Protein AF-A0A9P8XT36-F1 (afdb_monomer)

Organism: NCBI:txid1682393

Mean predicted aligned error: 11.26 Å

pLDDT: mean 73.22, std 13.78, range [36.47, 93.75]

Structure (mmCIF, N/CA/C/O backbone):
data_AF-A0A9P8XT36-F1
#
_entry.id   AF-A0A9P8XT36-F1
#
loop_
_atom_site.group_PDB
_atom_site.id
_atom_site.type_symbol
_atom_site.label_atom_id
_atom_site.label_alt_id
_atom_site.label_comp_id
_atom_site.label_asym_id
_atom_site.label_entity_id
_atom_site.label_seq_id
_atom_site.pdbx_PDB_ins_code
_atom_site.Cartn_x
_atom_site.Cartn_y
_atom_site.Cartn_z
_atom_site.occupancy
_atom_site.B_iso_or_equiv
_atom_site.auth_seq_id
_atom_site.auth_comp_id
_atom_site.auth_asym_id
_atom_site.auth_atom_id
_atom_site.pdbx_PDB_model_num
ATOM 1 N N . MET A 1 1 ? 30.143 16.698 -25.375 1.00 45.66 1 MET A N 1
ATOM 2 C CA . MET A 1 1 ? 30.217 16.221 -23.975 1.00 45.66 1 MET A CA 1
ATOM 3 C C . MET A 1 1 ? 28.853 16.537 -23.364 1.00 45.66 1 MET A C 1
ATOM 5 O O . MET A 1 1 ? 28.573 17.703 -23.164 1.00 45.66 1 MET A O 1
ATOM 9 N N . SER A 1 2 ? 27.868 15.644 -23.342 1.00 36.47 2 SER A N 1
ATOM 10 C CA . SER A 1 2 ? 27.874 14.383 -22.600 1.00 36.47 2 SER A CA 1
ATOM 11 C C . SER A 1 2 ? 27.146 13.279 -23.360 1.00 36.47 2 SER A C 1
ATOM 13 O O . SER A 1 2 ? 25.981 13.407 -23.720 1.00 36.47 2 SER A O 1
ATOM 15 N N . ILE A 1 3 ? 27.864 12.185 -23.577 1.00 47.47 3 ILE A N 1
ATOM 16 C CA . ILE A 1 3 ? 27.341 10.918 -24.075 1.00 47.47 3 ILE A CA 1
ATOM 17 C C . ILE A 1 3 ? 26.858 10.169 -22.828 1.00 47.47 3 ILE A C 1
ATOM 19 O O . ILE A 1 3 ? 27.667 9.612 -22.091 1.00 47.47 3 ILE A O 1
ATOM 23 N N . VAL A 1 4 ? 25.561 10.230 -22.520 1.00 56.91 4 VAL A N 1
ATOM 24 C CA . VAL A 1 4 ? 24.966 9.353 -21.500 1.00 56.91 4 VAL A CA 1
ATOM 25 C C . VAL A 1 4 ? 24.736 8.006 -22.179 1.00 56.91 4 VAL A C 1
ATOM 27 O O . VAL A 1 4 ? 23.841 7.865 -23.007 1.00 56.91 4 VAL A O 1
ATOM 30 N N . GLY A 1 5 ? 25.623 7.048 -21.906 1.00 53.62 5 GLY A N 1
ATOM 31 C CA . GLY A 1 5 ? 25.565 5.694 -22.459 1.00 53.62 5 GLY A CA 1
ATOM 32 C C . GLY A 1 5 ? 24.364 4.868 -21.956 1.00 53.62 5 GLY A C 1
ATOM 33 O O . GLY A 1 5 ? 23.693 5.257 -20.999 1.00 53.62 5 GLY A O 1
ATOM 34 N N . PRO A 1 6 ? 24.104 3.693 -22.559 1.00 57.69 6 PRO A N 1
ATOM 35 C CA . PRO A 1 6 ? 22.885 2.890 -22.372 1.00 57.69 6 PRO A CA 1
ATOM 36 C C . PRO A 1 6 ? 22.769 2.139 -21.024 1.00 57.69 6 PRO A C 1
ATOM 38 O O . PRO A 1 6 ? 21.979 1.209 -20.908 1.00 57.69 6 PRO A O 1
ATOM 41 N N . TYR A 1 7 ? 23.512 2.532 -19.984 1.00 54.09 7 TYR A N 1
ATOM 42 C CA . TYR A 1 7 ? 23.601 1.796 -18.710 1.00 54.09 7 TYR A CA 1
ATOM 43 C C . TYR A 1 7 ? 22.859 2.454 -17.526 1.00 54.09 7 TYR A C 1
ATOM 45 O O . TYR A 1 7 ? 22.924 1.957 -16.404 1.00 54.09 7 TYR A O 1
ATOM 53 N N . CYS A 1 8 ? 22.132 3.559 -17.737 1.00 51.66 8 CYS A N 1
ATOM 54 C CA . CYS A 1 8 ? 21.510 4.338 -16.650 1.00 51.66 8 CYS A CA 1
ATOM 55 C C . CYS A 1 8 ? 20.055 3.964 -16.287 1.00 51.66 8 CYS A C 1
ATOM 57 O O . CYS A 1 8 ? 19.452 4.648 -15.461 1.00 51.66 8 CYS A O 1
ATOM 59 N N . THR A 1 9 ? 19.459 2.912 -16.856 1.00 55.25 9 THR A N 1
ATOM 60 C CA . THR A 1 9 ? 18.063 2.527 -16.539 1.00 55.25 9 THR A CA 1
ATOM 61 C C . THR A 1 9 ? 17.936 1.574 -15.344 1.00 55.25 9 THR A C 1
ATOM 63 O O . THR A 1 9 ? 16.893 1.561 -14.692 1.00 55.25 9 THR A O 1
ATOM 66 N N . SER A 1 10 ? 18.990 0.830 -14.992 1.00 53.78 10 SER A N 1
ATOM 67 C CA . SER A 1 10 ? 18.937 -0.197 -13.939 1.00 53.78 10 SER A CA 1
ATOM 68 C C . SER A 1 10 ? 18.803 0.369 -12.521 1.00 53.78 10 SER A C 1
ATOM 70 O O . SER A 1 10 ? 18.141 -0.237 -11.682 1.00 53.78 10 SER A O 1
ATOM 72 N N . SER A 1 11 ? 19.398 1.528 -12.216 1.00 58.56 11 SER A N 1
ATOM 73 C CA . SER A 1 11 ? 19.371 2.060 -10.842 1.00 58.56 11 SER A CA 1
ATOM 74 C C . SER A 1 11 ? 17.978 2.533 -10.422 1.00 58.56 11 SER A C 1
ATOM 76 O O . SER A 1 11 ? 17.590 2.355 -9.271 1.00 58.56 11 SER A O 1
ATOM 78 N N . ARG A 1 12 ? 17.191 3.074 -11.361 1.00 61.94 12 ARG A N 1
ATOM 79 C CA . ARG A 1 12 ? 15.848 3.596 -11.070 1.00 61.94 12 ARG A CA 1
ATOM 80 C C . ARG A 1 12 ? 14.823 2.499 -10.809 1.00 61.94 12 ARG A C 1
ATOM 82 O O . ARG A 1 12 ? 13.975 2.680 -9.945 1.00 61.94 12 ARG A O 1
ATOM 89 N N . ILE A 1 13 ? 14.921 1.368 -11.511 1.00 80.81 13 ILE A N 1
ATOM 90 C CA . ILE A 1 13 ? 14.014 0.229 -11.303 1.00 80.81 13 ILE A CA 1
ATOM 91 C C . ILE A 1 13 ? 14.248 -0.388 -9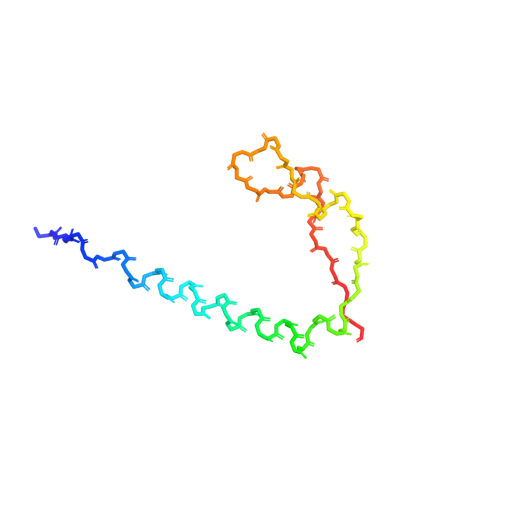.920 1.00 80.81 13 ILE A C 1
ATOM 93 O O . ILE A 1 13 ? 13.291 -0.590 -9.181 1.00 80.81 13 ILE A O 1
ATOM 97 N N . ASN A 1 14 ? 15.512 -0.608 -9.540 1.00 85.00 14 ASN A N 1
ATOM 98 C CA . ASN A 1 14 ? 15.849 -1.145 -8.218 1.00 85.00 14 ASN A CA 1
ATOM 99 C C . ASN A 1 14 ? 15.414 -0.198 -7.086 1.00 85.00 14 ASN A C 1
ATOM 101 O O . ASN A 1 14 ? 14.888 -0.650 -6.073 1.00 85.00 14 ASN A O 1
ATOM 105 N N . LEU A 1 15 ? 15.580 1.117 -7.268 1.00 86.88 15 LEU A N 1
ATOM 106 C CA . LEU A 1 15 ? 15.142 2.110 -6.284 1.00 86.88 15 LEU A CA 1
ATOM 107 C C . LEU A 1 15 ? 13.616 2.117 -6.112 1.00 86.88 15 LEU A C 1
ATOM 109 O O . LEU A 1 15 ? 13.131 2.012 -4.988 1.00 86.88 15 LEU A O 1
ATOM 113 N N . ALA A 1 16 ? 12.867 2.173 -7.216 1.00 86.62 16 ALA A N 1
ATOM 114 C CA . ALA A 1 16 ? 11.405 2.163 -7.181 1.00 86.62 16 ALA A CA 1
ATOM 115 C C . ALA A 1 16 ? 10.852 0.874 -6.549 1.00 86.62 16 ALA A C 1
ATOM 117 O O . ALA A 1 16 ? 9.862 0.910 -5.820 1.00 86.62 16 ALA A O 1
ATOM 118 N N . GLN A 1 17 ? 11.507 -0.266 -6.789 1.00 87.69 17 GLN A N 1
ATOM 119 C CA . GLN A 1 17 ? 11.153 -1.530 -6.146 1.00 87.69 17 GLN A CA 1
ATOM 120 C C . GLN A 1 17 ? 11.373 -1.472 -4.634 1.00 87.69 17 GLN A 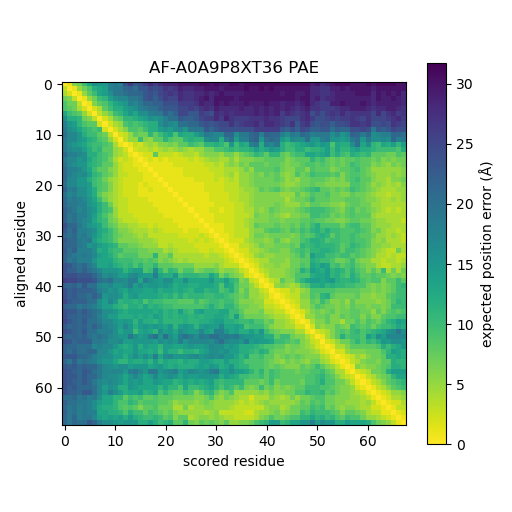C 1
ATOM 122 O O . GLN A 1 17 ? 10.473 -1.834 -3.881 1.00 87.69 17 GLN A O 1
ATOM 127 N N . CYS A 1 18 ? 12.527 -0.984 -4.176 1.00 90.38 18 CYS A N 1
ATOM 128 C CA . CYS A 1 18 ? 12.803 -0.831 -2.747 1.00 90.38 18 CYS A CA 1
ATOM 129 C C . CYS A 1 18 ? 11.794 0.094 -2.055 1.00 90.38 18 CYS A C 1
ATOM 131 O O . CYS A 1 18 ? 11.282 -0.253 -0.992 1.00 90.38 18 CYS A O 1
ATOM 133 N N . GLU A 1 19 ? 11.476 1.242 -2.657 1.00 89.06 19 GLU A N 1
ATOM 134 C CA . GLU A 1 19 ? 10.465 2.164 -2.127 1.00 89.06 19 GLU A CA 1
ATOM 135 C C . GLU A 1 19 ? 9.097 1.488 -2.022 1.00 89.06 19 GLU A C 1
ATOM 137 O O . GLU A 1 19 ? 8.458 1.558 -0.971 1.00 89.06 19 GLU A O 1
ATOM 142 N N . LEU A 1 20 ? 8.683 0.755 -3.061 1.00 91.31 20 LEU A N 1
ATOM 143 C CA . LEU A 1 20 ? 7.433 0.003 -3.040 1.00 91.31 20 LEU A CA 1
ATOM 144 C C . LEU A 1 20 ? 7.429 -1.050 -1.924 1.00 91.31 20 LEU A C 1
ATOM 146 O O . LEU A 1 20 ? 6.458 -1.135 -1.179 1.00 91.31 20 LEU A O 1
ATOM 150 N N . TYR A 1 21 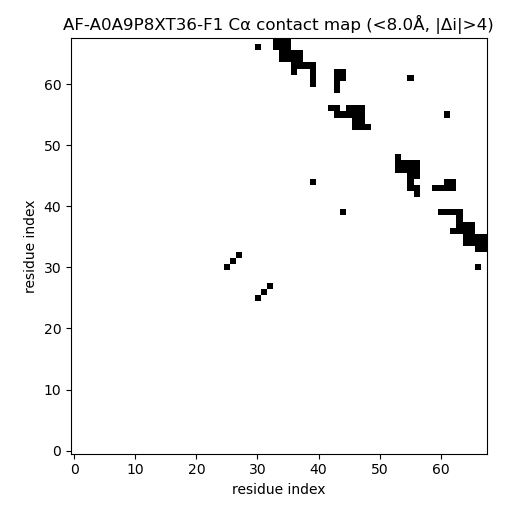? 8.511 -1.815 -1.756 1.00 93.75 21 TYR A N 1
ATOM 151 C CA . TYR A 1 21 ? 8.606 -2.819 -0.692 1.00 93.75 21 TYR A CA 1
ATOM 152 C C . TYR A 1 21 ? 8.540 -2.201 0.706 1.00 93.75 21 TYR A C 1
ATOM 154 O O . TYR A 1 21 ? 7.829 -2.721 1.571 1.00 93.75 21 TYR A O 1
ATOM 162 N N . LEU A 1 22 ? 9.243 -1.090 0.937 1.00 93.44 22 LEU A N 1
ATOM 163 C CA . LEU A 1 22 ? 9.226 -0.398 2.226 1.00 93.44 22 LEU A CA 1
ATOM 164 C C . LEU A 1 22 ? 7.844 0.184 2.531 1.00 93.44 22 LEU A C 1
ATOM 166 O O . LEU A 1 22 ? 7.336 -0.005 3.638 1.00 93.44 22 LEU A O 1
ATOM 170 N N . LEU A 1 23 ? 7.210 0.832 1.550 1.00 93.25 23 LEU A N 1
ATOM 171 C CA . LEU A 1 23 ? 5.870 1.398 1.696 1.00 93.25 23 LEU A CA 1
ATOM 172 C C . LEU A 1 23 ? 4.820 0.314 1.931 1.00 93.25 23 LEU A C 1
ATOM 174 O O . LEU A 1 23 ? 4.025 0.442 2.857 1.00 93.25 23 LEU A O 1
ATOM 178 N N . VAL A 1 24 ? 4.840 -0.773 1.155 1.00 93.00 24 VAL A N 1
ATOM 179 C CA . VAL A 1 24 ? 3.896 -1.890 1.316 1.00 93.00 24 VAL A CA 1
ATOM 180 C C . VAL A 1 24 ? 4.070 -2.555 2.678 1.00 93.00 24 VAL A C 1
ATOM 182 O O . VAL A 1 24 ? 3.076 -2.832 3.348 1.00 93.00 24 VAL A O 1
ATOM 185 N N . SER A 1 25 ? 5.308 -2.765 3.131 1.00 93.44 25 SER A N 1
ATOM 186 C CA . SER A 1 25 ? 5.576 -3.354 4.449 1.00 93.44 25 SER A CA 1
ATOM 187 C C . SER A 1 25 ? 5.087 -2.447 5.580 1.00 93.44 25 SER A C 1
ATOM 189 O O . SER A 1 25 ? 4.422 -2.909 6.507 1.00 93.44 25 SER A O 1
ATOM 191 N N . ALA A 1 26 ? 5.364 -1.143 5.490 1.00 91.50 26 ALA A N 1
ATOM 192 C CA . ALA A 1 26 ? 4.897 -0.165 6.467 1.00 91.50 26 ALA A CA 1
ATOM 193 C C . ALA A 1 26 ? 3.364 -0.072 6.494 1.00 91.50 26 ALA A C 1
ATOM 195 O O . ALA A 1 26 ? 2.773 -0.097 7.573 1.00 91.50 26 ALA A O 1
ATOM 196 N N . LEU A 1 27 ? 2.722 -0.025 5.322 1.00 89.62 27 LEU A N 1
ATOM 197 C CA . LEU A 1 27 ? 1.268 0.006 5.192 1.00 89.62 27 LEU A CA 1
ATOM 198 C C . LEU A 1 27 ? 0.647 -1.259 5.793 1.00 89.62 27 LEU A C 1
ATOM 200 O O . LEU A 1 27 ? -0.246 -1.156 6.626 1.00 89.62 27 LEU A O 1
ATOM 204 N N . THR A 1 28 ? 1.160 -2.439 5.435 1.00 91.06 28 THR A N 1
ATOM 205 C CA . THR A 1 28 ? 0.614 -3.735 5.870 1.00 91.06 28 THR A CA 1
ATOM 206 C C . THR A 1 28 ? 0.688 -3.919 7.378 1.00 91.06 28 THR A C 1
ATOM 208 O O . THR A 1 28 ? -0.266 -4.396 7.982 1.00 91.06 28 THR A O 1
ATOM 211 N N . LEU A 1 29 ? 1.805 -3.532 7.997 1.00 92.38 29 LEU A N 1
ATOM 212 C CA . LEU A 1 29 ? 2.014 -3.767 9.425 1.00 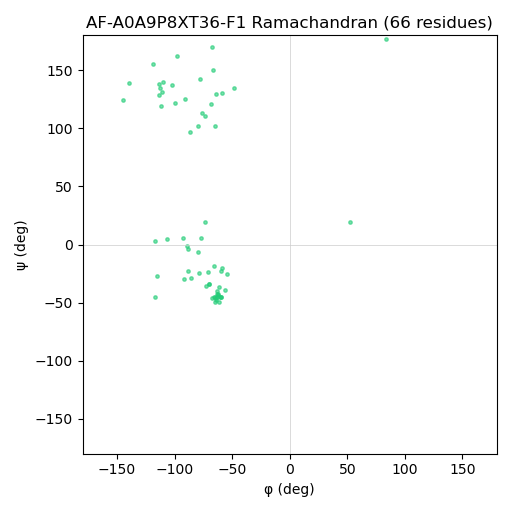92.38 29 LEU A CA 1
ATOM 213 C C . LEU A 1 29 ? 1.413 -2.679 10.316 1.00 92.38 29 LEU A C 1
ATOM 215 O O . LEU A 1 29 ? 1.085 -2.967 11.462 1.00 92.38 29 LEU A O 1
ATOM 219 N N . ARG A 1 30 ? 1.316 -1.432 9.837 1.00 86.50 30 ARG A N 1
ATOM 220 C CA . ARG A 1 30 ? 0.956 -0.288 10.695 1.00 86.50 30 ARG A CA 1
ATOM 221 C C . ARG A 1 30 ? -0.364 0.366 10.348 1.00 86.50 30 ARG A C 1
ATOM 223 O O . ARG A 1 30 ? -0.949 0.993 11.219 1.00 86.50 30 ARG A O 1
ATOM 230 N N . VAL A 1 31 ? -0.793 0.290 9.091 1.00 84.56 31 VAL A N 1
ATOM 231 C CA . VAL A 1 31 ? -1.880 1.141 8.599 1.00 84.56 31 VAL A CA 1
ATOM 232 C C . VAL A 1 31 ? -3.088 0.316 8.166 1.00 84.56 31 VAL A C 1
ATOM 234 O O . VAL A 1 31 ? -4.189 0.612 8.606 1.00 84.56 31 VAL A O 1
ATOM 237 N N . LEU A 1 32 ? -2.897 -0.779 7.421 1.00 84.44 32 LEU A N 1
ATOM 238 C CA . LEU A 1 32 ? -3.981 -1.683 7.014 1.00 84.44 32 LEU A CA 1
ATOM 239 C C . LEU A 1 32 ? -4.799 -2.264 8.183 1.00 84.44 32 LEU A C 1
ATOM 241 O O . LEU A 1 32 ? -6.016 -2.323 8.035 1.00 84.44 32 LEU A O 1
ATOM 245 N N . PRO A 1 33 ? -4.215 -2.649 9.339 1.00 84.81 33 PRO A N 1
ATOM 246 C CA . PRO A 1 33 ? -5.001 -3.174 10.460 1.00 84.81 33 PRO A CA 1
ATOM 247 C C . PRO A 1 33 ? -5.950 -2.145 11.092 1.00 84.81 33 PRO A C 1
ATOM 249 O O . PRO A 1 33 ? -6.879 -2.530 11.793 1.00 84.81 33 PRO A O 1
ATOM 252 N N . HIS A 1 34 ? -5.705 -0.854 10.853 1.00 86.56 34 HIS A N 1
ATOM 253 C CA . HIS A 1 34 ? -6.443 0.273 11.431 1.00 86.56 34 HIS A CA 1
ATOM 254 C C . HIS A 1 34 ? -7.172 1.109 10.367 1.00 86.56 34 HIS A C 1
ATOM 256 O O . HIS A 1 34 ? -7.751 2.145 10.690 1.00 86.56 34 HIS A O 1
ATOM 262 N N . MET A 1 35 ? -7.113 0.700 9.094 1.00 82.81 35 MET A N 1
ATOM 263 C CA . MET A 1 35 ? -7.736 1.412 7.982 1.00 82.81 35 MET A CA 1
ATOM 264 C C . MET A 1 35 ? -9.147 0.896 7.738 1.00 82.81 35 MET A C 1
ATOM 266 O O . MET A 1 35 ? -9.349 -0.276 7.425 1.00 82.81 35 MET A O 1
ATOM 270 N N . GLU A 1 36 ? -10.103 1.816 7.755 1.00 80.88 36 GLU A N 1
ATOM 271 C CA . GLU A 1 36 ? -11.454 1.574 7.265 1.00 80.88 36 GLU A CA 1
ATOM 272 C C . GLU A 1 36 ? -11.694 2.355 5.974 1.00 80.88 36 GLU A C 1
ATOM 274 O O . GLU A 1 36 ? -11.250 3.497 5.813 1.00 80.88 36 GLU A O 1
ATOM 279 N N . LEU A 1 37 ? -12.388 1.723 5.024 1.00 77.31 37 LEU A N 1
ATOM 280 C CA . LEU A 1 37 ? -12.720 2.343 3.747 1.00 77.31 37 LEU A CA 1
ATOM 281 C C . LEU A 1 37 ? -13.729 3.472 3.983 1.00 77.31 37 LEU A C 1
ATOM 283 O O . LEU A 1 37 ? -14.828 3.238 4.483 1.00 77.31 37 LEU A O 1
ATOM 287 N N . PHE A 1 38 ? -13.363 4.694 3.602 1.00 75.38 38 PHE A N 1
ATOM 288 C CA . PHE A 1 38 ? -14.170 5.884 3.849 1.00 75.38 38 PHE A CA 1
ATOM 289 C C . PHE A 1 38 ? -14.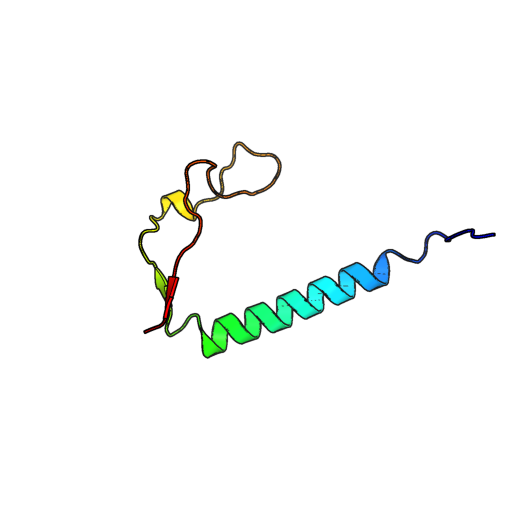716 6.440 2.538 1.00 75.38 38 PHE A C 1
ATOM 291 O O . PHE A 1 38 ? -13.948 6.816 1.658 1.00 75.38 38 PHE A O 1
ATOM 298 N N . GLU A 1 39 ? -16.044 6.503 2.404 1.00 66.25 39 GLU A N 1
ATOM 299 C CA . GLU A 1 39 ? -16.739 7.065 1.229 1.00 66.25 39 GLU A CA 1
ATOM 300 C C . GLU A 1 39 ? -16.306 6.490 -0.139 1.00 66.25 39 GLU A C 1
ATOM 302 O O . GLU A 1 39 ? -16.559 7.103 -1.176 1.00 66.25 39 GLU A O 1
ATOM 307 N N . ALA A 1 40 ? -15.674 5.316 -0.170 1.00 70.62 40 ALA A N 1
ATOM 308 C CA . ALA A 1 40 ? -15.326 4.609 -1.396 1.00 70.62 40 ALA A CA 1
ATOM 309 C C . ALA A 1 40 ? -16.156 3.325 -1.495 1.00 70.62 40 ALA A C 1
ATOM 311 O O . ALA A 1 40 ? -16.322 2.589 -0.523 1.0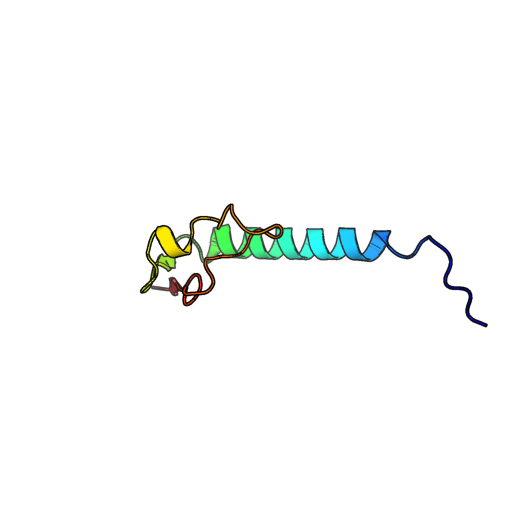0 70.62 40 ALA A O 1
ATOM 312 N N . THR A 1 41 ? -16.711 3.060 -2.676 1.00 69.00 41 THR A N 1
ATOM 313 C CA . THR A 1 41 ? -17.439 1.820 -2.965 1.00 69.00 41 THR A CA 1
ATOM 314 C C . THR A 1 41 ? -16.533 0.824 -3.678 1.00 69.00 41 THR A C 1
ATOM 316 O O . THR A 1 41 ? -15.526 1.188 -4.274 1.00 69.00 41 THR A O 1
ATOM 319 N N . GLU A 1 42 ? -16.898 -0.458 -3.693 1.00 68.88 42 GLU A N 1
ATOM 320 C CA . GLU A 1 42 ? -16.119 -1.502 -4.385 1.00 68.88 42 GLU A CA 1
ATOM 321 C C . GLU A 1 42 ? -15.869 -1.173 -5.878 1.00 68.88 42 GLU A C 1
ATOM 323 O O . GLU A 1 42 ? -14.887 -1.605 -6.479 1.00 68.88 42 GLU A O 1
ATOM 328 N N . LYS A 1 43 ? -16.745 -0.358 -6.480 1.00 65.62 43 LYS A N 1
ATOM 329 C CA . LYS A 1 43 ? -16.633 0.139 -7.860 1.00 65.62 43 LYS A CA 1
ATOM 330 C C . LYS A 1 43 ? -15.518 1.173 -8.054 1.00 65.62 43 LYS A C 1
ATOM 332 O O . LYS A 1 43 ? -15.051 1.323 -9.175 1.00 65.62 43 LYS A O 1
ATOM 337 N N . ASP A 1 44 ? -15.110 1.864 -6.992 1.00 64.31 44 ASP A N 1
ATOM 338 C CA . ASP A 1 44 ? -13.998 2.822 -6.984 1.00 64.31 44 ASP A CA 1
ATOM 339 C C . ASP A 1 44 ? -12.634 2.118 -6.914 1.00 64.31 44 ASP A C 1
ATOM 341 O O . ASP A 1 44 ? -11.628 2.660 -7.364 1.00 64.31 44 ASP A O 1
ATOM 345 N N . VAL A 1 45 ? -12.615 0.893 -6.378 1.00 67.25 45 VAL A N 1
ATOM 346 C CA . VAL A 1 45 ? -11.411 0.059 -6.224 1.00 67.25 45 VAL A CA 1
ATOM 347 C C . VAL A 1 45 ? -11.204 -0.867 -7.425 1.00 67.25 45 VAL A C 1
ATOM 349 O O . VAL A 1 45 ? -10.073 -1.215 -7.761 1.00 67.25 45 VAL A O 1
ATOM 352 N N . LYS A 1 46 ? -12.287 -1.284 -8.091 1.00 72.25 46 LYS A N 1
ATOM 353 C CA . LYS A 1 46 ? -12.208 -2.155 -9.268 1.00 72.25 46 LYS A CA 1
ATOM 354 C C . LYS A 1 46 ? -11.484 -1.449 -10.414 1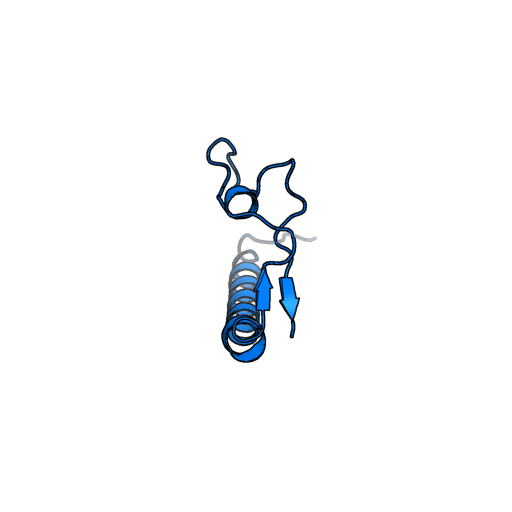.00 72.25 46 LYS A C 1
ATOM 356 O O . LYS A 1 46 ? -11.835 -0.336 -10.797 1.00 72.25 46 LYS A O 1
ATOM 361 N N . TYR A 1 47 ? -10.498 -2.144 -10.976 1.00 63.97 47 TYR A N 1
ATOM 362 C CA . TYR A 1 47 ? -9.776 -1.690 -12.157 1.00 63.97 47 TYR A CA 1
ATOM 363 C C . TYR A 1 47 ? -10.726 -1.470 -13.329 1.00 63.97 47 TYR A C 1
ATOM 365 O O . TYR A 1 47 ? -11.507 -2.365 -13.675 1.00 63.97 47 TYR A O 1
ATOM 373 N N . ASP A 1 48 ? -10.613 -0.300 -13.953 1.00 65.62 48 ASP A N 1
ATOM 374 C CA . ASP A 1 48 ? -11.284 -0.033 -15.214 1.00 65.62 48 ASP A CA 1
ATOM 375 C C . ASP A 1 48 ? -10.562 -0.804 -16.326 1.00 65.62 48 ASP A C 1
ATOM 377 O O . ASP A 1 48 ? -9.396 -0.543 -16.632 1.00 65.62 48 ASP A O 1
ATOM 381 N N . ARG A 1 49 ? -11.228 -1.829 -16.871 1.00 67.00 49 ARG A N 1
ATOM 382 C CA . ARG A 1 49 ? -10.636 -2.729 -17.875 1.00 67.00 49 ARG A CA 1
ATOM 383 C C . ARG A 1 49 ? -10.636 -2.139 -19.283 1.00 67.00 49 ARG A C 1
ATOM 385 O O . ARG A 1 49 ? -10.028 -2.735 -20.167 1.00 67.00 49 ARG A O 1
ATOM 392 N N . ASP A 1 50 ? -11.262 -0.981 -19.473 1.00 65.81 50 ASP A N 1
ATOM 393 C CA . ASP A 1 50 ? -11.348 -0.319 -20.775 1.00 65.81 50 ASP A CA 1
ATOM 394 C C . ASP A 1 50 ? -10.166 0.638 -21.022 1.00 65.81 50 ASP A C 1
ATOM 396 O O . ASP A 1 50 ? -10.052 1.233 -22.095 1.00 65.81 50 ASP A O 1
ATOM 400 N N . MET A 1 51 ? -9.249 0.771 -20.051 1.00 58.91 51 MET A N 1
ATOM 401 C CA . MET A 1 51 ? -8.104 1.675 -20.125 1.00 58.91 51 MET A CA 1
ATOM 402 C C . MET A 1 51 ? -6.768 0.925 -20.242 1.00 58.91 51 MET A C 1
ATOM 404 O O . MET A 1 51 ? -6.464 0.023 -19.467 1.00 58.91 51 MET A O 1
ATOM 408 N N . PHE A 1 52 ? -5.929 1.339 -21.201 1.00 61.12 52 PHE A N 1
ATOM 409 C CA . PHE A 1 52 ? -4.604 0.746 -21.471 1.00 61.12 52 PHE A CA 1
ATOM 410 C C . PHE A 1 52 ? -3.644 0.809 -20.267 1.00 61.12 52 PHE A C 1
ATOM 412 O O . PHE A 1 52 ? -2.709 0.019 -20.163 1.00 61.12 52 PHE A O 1
ATOM 419 N N . ILE A 1 53 ? -3.883 1.745 -19.346 1.00 66.88 53 ILE A N 1
ATOM 420 C CA . ILE A 1 53 ? -3.180 1.862 -18.070 1.00 66.88 53 ILE A CA 1
ATOM 421 C C . ILE A 1 53 ? -4.205 1.558 -16.978 1.00 66.88 53 ILE A C 1
ATOM 423 O O . ILE A 1 53 ? -5.262 2.188 -16.981 1.00 66.88 53 ILE A O 1
ATOM 427 N N . PRO A 1 54 ? -3.919 0.645 -16.036 1.00 62.47 54 PRO A N 1
ATOM 428 C CA . PRO A 1 54 ? -4.846 0.337 -14.960 1.00 62.47 54 PRO A CA 1
ATOM 429 C C . PRO A 1 54 ? -5.029 1.573 -14.072 1.00 62.47 54 PRO A C 1
ATOM 431 O O . PRO A 1 54 ? -4.171 1.900 -13.253 1.00 62.47 54 PRO A O 1
ATOM 434 N N . LEU A 1 55 ? -6.150 2.268 -14.251 1.00 66.81 55 LEU A N 1
ATOM 435 C CA . LEU A 1 55 ? -6.571 3.389 -13.422 1.00 66.81 55 LEU A CA 1
ATOM 436 C C . LEU A 1 55 ? -7.899 3.058 -12.747 1.00 66.81 55 LEU A C 1
ATOM 438 O O . LEU A 1 55 ? -8.693 2.241 -13.221 1.00 66.81 55 LEU A O 1
ATOM 442 N N . THR A 1 56 ? -8.139 3.712 -11.616 1.00 67.69 56 THR A N 1
ATOM 443 C CA . THR A 1 56 ? -9.476 3.769 -11.033 1.00 67.69 56 THR A CA 1
ATOM 444 C C . THR A 1 56 ? -10.381 4.576 -11.959 1.00 67.69 56 THR A C 1
ATOM 446 O O . THR A 1 56 ? -9.921 5.489 -12.649 1.00 67.69 56 THR A O 1
ATOM 449 N N . LYS A 1 57 ? -11.678 4.264 -11.962 1.00 67.62 57 LYS A N 1
ATOM 450 C CA . LYS A 1 57 ? -12.667 4.930 -12.818 1.00 67.62 57 LYS A CA 1
ATOM 451 C C . LYS A 1 57 ? -12.536 6.457 -12.729 1.00 67.62 57 LYS A C 1
ATOM 453 O O . LYS A 1 57 ? -12.483 6.997 -11.630 1.00 67.62 57 LYS A O 1
ATOM 458 N N . SER A 1 58 ? -12.557 7.168 -13.861 1.00 65.50 58 SER A N 1
ATOM 459 C CA . SER A 1 58 ? -12.323 8.630 -13.908 1.00 65.50 58 SER A CA 1
ATOM 460 C C . SER A 1 58 ? -13.309 9.470 -13.078 1.00 65.50 58 SER A C 1
ATOM 462 O O . SER A 1 58 ? -13.016 10.618 -12.763 1.00 65.50 58 SER A O 1
ATOM 464 N N . SER A 1 59 ? -14.481 8.923 -12.744 1.00 68.00 59 SER A N 1
ATOM 465 C CA . SER A 1 59 ? -15.478 9.573 -11.880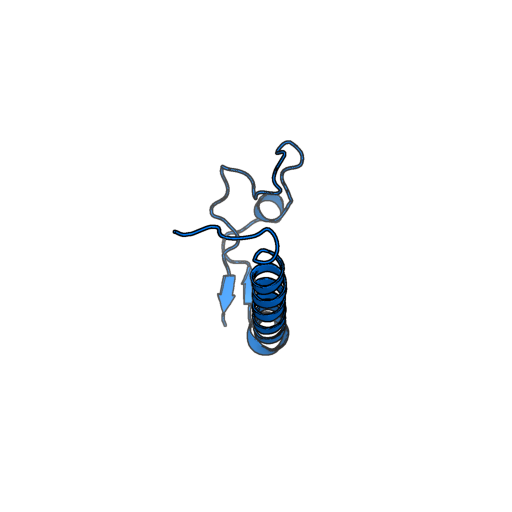 1.00 68.00 59 SER A CA 1
ATOM 466 C C . SER A 1 59 ? -15.269 9.281 -10.387 1.00 68.00 59 SER A C 1
ATOM 468 O O . SER A 1 59 ? -16.033 9.776 -9.557 1.00 68.00 59 SER A O 1
ATOM 470 N N . SER A 1 60 ? -14.295 8.440 -10.044 1.00 70.69 60 SER A N 1
ATOM 471 C CA . SER A 1 60 ? -13.995 8.065 -8.670 1.00 70.69 60 SER A CA 1
ATOM 472 C C . SER A 1 60 ? -13.218 9.173 -7.968 1.00 70.69 60 SER A C 1
ATOM 474 O O . SER A 1 60 ? -12.321 9.785 -8.548 1.00 70.69 60 SER A O 1
ATOM 476 N N . LYS A 1 61 ? -13.514 9.395 -6.685 1.00 71.31 61 LYS A N 1
ATOM 477 C CA . LYS A 1 61 ? -12.718 10.281 -5.818 1.00 71.31 61 LYS A CA 1
ATOM 478 C C . LYS A 1 61 ? -11.410 9.624 -5.335 1.00 71.31 61 LYS A C 1
ATOM 480 O O . LYS A 1 61 ? -10.700 10.227 -4.530 1.00 71.31 61 LYS A O 1
ATOM 485 N N . GLY A 1 62 ? -11.098 8.419 -5.823 1.00 68.81 62 GLY A N 1
ATOM 486 C CA . GLY A 1 62 ? -9.946 7.616 -5.418 1.00 68.81 62 GLY A CA 1
ATOM 487 C C . GLY A 1 62 ? -10.208 6.789 -4.156 1.00 68.81 62 GLY A C 1
ATOM 488 O O . GLY A 1 62 ? -11.270 6.879 -3.539 1.00 68.81 62 GLY A O 1
ATOM 489 N N . VAL A 1 63 ? -9.223 5.974 -3.764 1.00 76.62 63 VAL A N 1
ATOM 490 C CA . VAL A 1 63 ? -9.286 5.178 -2.529 1.00 76.62 63 VAL A CA 1
ATOM 491 C C . VAL A 1 63 ? -9.032 6.098 -1.336 1.00 76.62 63 VAL A C 1
ATOM 493 O O . VAL A 1 63 ? -7.932 6.627 -1.175 1.00 76.62 63 VAL A O 1
ATOM 496 N N . ARG A 1 64 ? -10.057 6.300 -0.506 1.00 80.44 64 ARG A N 1
ATOM 497 C CA . ARG A 1 64 ? -9.988 7.102 0.720 1.00 80.44 64 ARG A CA 1
ATOM 498 C C . ARG A 1 64 ? -10.187 6.191 1.922 1.00 80.44 64 ARG A C 1
ATOM 500 O O . ARG A 1 64 ? -11.013 5.282 1.902 1.00 80.44 64 ARG A O 1
ATOM 507 N N . VAL A 1 65 ? -9.396 6.430 2.952 1.00 79.81 65 VAL A N 1
ATOM 508 C CA . VAL A 1 65 ? -9.314 5.578 4.135 1.00 79.81 65 VAL A CA 1
ATOM 509 C C . VAL A 1 65 ? -9.207 6.450 5.371 1.00 79.81 65 VAL A C 1
ATOM 511 O O . VAL A 1 65 ? -8.502 7.461 5.360 1.00 79.81 65 VAL A O 1
ATOM 514 N N . THR A 1 66 ? -9.912 6.049 6.421 1.00 83.50 66 THR A N 1
ATOM 515 C CA . THR A 1 66 ? -9.809 6.646 7.754 1.00 83.50 66 THR A CA 1
ATOM 516 C C . THR A 1 66 ? -8.975 5.714 8.623 1.00 83.50 66 THR A C 1
ATOM 518 O O . THR A 1 66 ? -9.134 4.498 8.543 1.00 83.50 66 THR A O 1
ATOM 521 N N . ILE A 1 67 ? -8.066 6.276 9.421 1.00 80.19 67 ILE A N 1
ATOM 522 C CA . ILE A 1 67 ? -7.289 5.534 10.420 1.00 80.19 67 ILE A CA 1
ATOM 523 C C . ILE A 1 67 ? -7.962 5.783 11.772 1.00 80.19 67 ILE A C 1
ATOM 525 O O . ILE A 1 67 ? -8.101 6.949 12.150 1.00 80.19 67 ILE A O 1
ATOM 529 N N . SER A 1 68 ? -8.394 4.715 12.447 1.00 70.44 68 SER A N 1
ATOM 530 C CA . SER A 1 68 ? -9.078 4.779 13.751 1.00 70.44 68 SER A CA 1
ATOM 531 C C . SER A 1 68 ? -8.187 4.333 14.904 1.00 70.44 68 SER A C 1
ATOM 533 O O . SER A 1 68 ? -7.361 3.414 14.694 1.00 70.44 68 SER A O 1
#

Radius of gyration: 17.8 Å; Cα contacts (8 Å, |Δi|>4): 49; chains: 1; bounding box: 48×20×38 Å

Sequence (68 aa):
MSIVGPYCTSSRINLAQCELYLLVSALTLRVLPHMELFEATEKDVKYDRDMFIPLTKSSSKGVRVTIS

Solvent-accessible surface area (backbone atoms only — not comparable to full-atom values): 4347 Å² total; per-residue (Å²): 140,81,86,84,64,98,74,73,64,63,65,58,55,56,49,54,49,51,52,50,52,53,51,52,52,50,38,59,74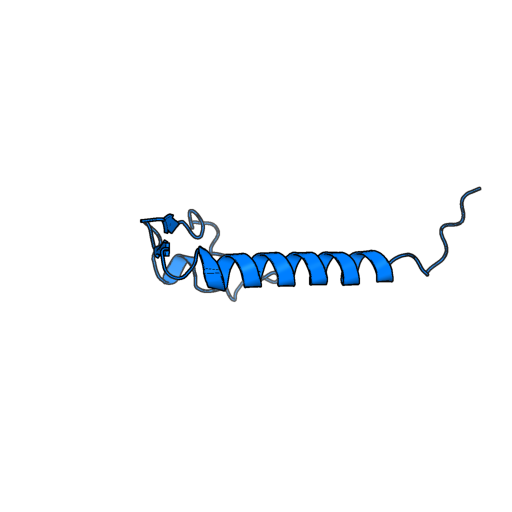,69,39,56,86,36,49,43,79,42,99,48,54,75,71,38,71,40,69,34,85,91,44,99,58,86,40,58,40,92,86,45,94,51,92,39,68,44,80,111

Foldseek 3Di:
DDDPDPPPPVVVVVVVVVVVVVVVVCCVPPPVVQKDFDPDDPLQVDFDPVDPDGDGDPPHPHTDIDGD

Secondary structure (DSSP, 8-state):
-----TT-SHHHHHHHHHHHHHHHHHIIIIIGGGEEE-S--HHHHS--TTSSS----TT-----EEE-